Protein AF-A0A0T6BIP5-F1 (afdb_monomer_lite)

pLDDT: mean 91.76, std 4.88, range [65.25, 97.0]

Sequence (72 aa):
MTTAIVTFNIKGTEIKTKGRVPKVSRLKDDAKKAMTVLNAINDLKRELGIDVFKLLNGECYDDIRDSVQIKF

Secondary structure (DSSP, 8-state):
--EEEEEEEETTEEEEEEEEPP--TTS-HHHHHHHHHHHHHHHHHHHH---HHHHHT-SSHHHHGGGEEEE-

Radius of gyration: 11.55 Å; chains: 1; bounding box: 25×22×33 Å

Organism: NCBI:txid1664069

Structure (mmCIF, N/CA/C/O backbone):
data_AF-A0A0T6BIP5-F1
#
_entry.id   AF-A0A0T6BIP5-F1
#
loop_
_atom_site.group_PDB
_atom_site.id
_atom_site.type_symbol
_atom_site.label_atom_id
_atom_site.label_alt_id
_atom_site.label_comp_id
_atom_site.label_asym_id
_atom_site.label_entity_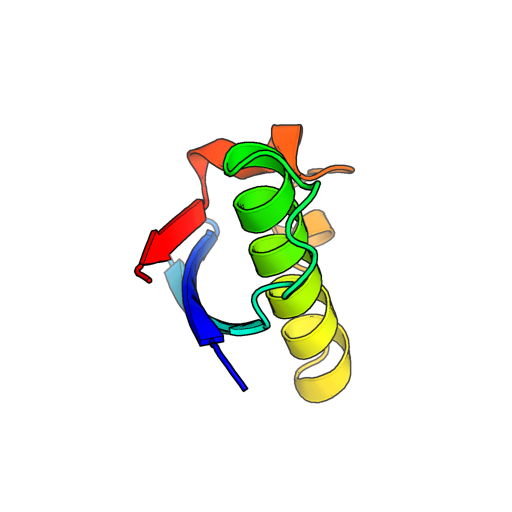id
_atom_site.label_seq_id
_atom_site.pdbx_PDB_ins_code
_atom_site.Cartn_x
_atom_site.Cartn_y
_atom_site.Cartn_z
_atom_site.occupancy
_atom_site.B_iso_or_equiv
_atom_site.auth_seq_id
_atom_site.auth_comp_id
_atom_site.auth_asym_id
_atom_site.auth_atom_id
_atom_site.pdbx_PDB_model_num
ATOM 1 N N . MET A 1 1 ? 10.630 -13.019 -11.110 1.00 65.25 1 MET A N 1
ATOM 2 C CA . MET A 1 1 ? 9.832 -11.778 -10.966 1.00 65.25 1 MET A CA 1
ATOM 3 C C . MET A 1 1 ? 10.408 -11.029 -9.772 1.00 65.25 1 MET A C 1
ATOM 5 O O . MET A 1 1 ? 10.743 -11.711 -8.817 1.00 65.25 1 MET A O 1
ATOM 9 N N . THR A 1 2 ? 10.613 -9.711 -9.827 1.00 87.81 2 THR A N 1
ATOM 10 C CA . THR A 1 2 ? 11.157 -8.972 -8.668 1.00 87.81 2 THR A CA 1
ATOM 11 C C . THR A 1 2 ? 9.991 -8.454 -7.835 1.00 87.81 2 THR A C 1
ATOM 13 O O . THR A 1 2 ? 9.056 -7.872 -8.388 1.00 87.81 2 THR A O 1
ATOM 16 N N . THR A 1 3 ? 10.019 -8.704 -6.531 1.00 92.62 3 THR A N 1
ATOM 17 C CA . THR A 1 3 ? 8.983 -8.278 -5.583 1.00 92.62 3 THR A CA 1
ATOM 18 C C . THR A 1 3 ? 9.629 -7.506 -4.449 1.00 92.62 3 THR A C 1
ATOM 20 O O . THR A 1 3 ? 10.672 -7.937 -3.972 1.00 92.62 3 THR A O 1
ATOM 23 N N . ALA A 1 4 ? 8.990 -6.433 -3.997 1.00 93.88 4 ALA A N 1
ATOM 24 C CA . ALA A 1 4 ? 9.363 -5.718 -2.783 1.00 93.88 4 ALA A CA 1
ATOM 25 C C . ALA A 1 4 ? 8.365 -6.044 -1.667 1.00 93.88 4 ALA A C 1
ATOM 27 O O . ALA A 1 4 ? 7.195 -6.329 -1.942 1.00 93.88 4 ALA A O 1
ATOM 28 N N . ILE A 1 5 ? 8.803 -5.977 -0.414 1.00 96.25 5 ILE A N 1
ATOM 29 C CA . ILE A 1 5 ? 7.887 -5.982 0.727 1.00 96.25 5 ILE A CA 1
ATOM 30 C C . ILE A 1 5 ? 7.325 -4.573 0.887 1.00 96.25 5 ILE A C 1
ATOM 32 O O . ILE A 1 5 ? 8.081 -3.612 1.027 1.00 96.25 5 ILE A O 1
ATOM 36 N N . VAL A 1 6 ? 6.001 -4.467 0.864 1.00 96.69 6 VAL A N 1
ATOM 37 C CA . VAL A 1 6 ? 5.255 -3.234 1.104 1.00 96.69 6 VAL A CA 1
ATOM 38 C C . VAL A 1 6 ? 4.554 -3.365 2.450 1.00 96.69 6 VAL A C 1
ATOM 40 O O . VAL A 1 6 ? 3.784 -4.303 2.666 1.00 96.69 6 VAL A O 1
ATOM 43 N N . THR A 1 7 ? 4.836 -2.432 3.352 1.00 97.00 7 THR A N 1
ATOM 44 C CA . THR A 1 7 ? 4.184 -2.328 4.658 1.00 97.00 7 THR A CA 1
ATOM 45 C C . THR A 1 7 ? 3.261 -1.118 4.646 1.00 97.00 7 THR A C 1
ATOM 47 O O . THR A 1 7 ? 3.730 -0.001 4.436 1.00 97.00 7 THR A O 1
ATOM 50 N N . PHE A 1 8 ? 1.974 -1.337 4.894 1.00 95.75 8 PHE A N 1
ATOM 51 C CA . PHE A 1 8 ? 0.976 -0.291 5.103 1.00 95.75 8 PHE A CA 1
ATOM 52 C C . PHE A 1 8 ? 0.745 -0.111 6.601 1.00 95.75 8 PHE A C 1
ATOM 54 O O . PHE A 1 8 ? 0.456 -1.090 7.288 1.00 95.75 8 PHE A O 1
ATOM 61 N N . ASN A 1 9 ? 0.839 1.115 7.108 1.00 95.12 9 ASN A N 1
ATOM 62 C CA . ASN A 1 9 ? 0.396 1.448 8.458 1.00 95.12 9 ASN A CA 1
ATOM 63 C C . ASN A 1 9 ? -1.031 1.995 8.392 1.00 95.12 9 ASN A C 1
ATOM 65 O O . ASN A 1 9 ? -1.251 3.117 7.947 1.00 95.12 9 ASN A O 1
ATOM 69 N N . ILE A 1 10 ? -2.003 1.194 8.823 1.00 91.38 10 ILE A N 1
ATOM 70 C CA . ILE A 1 10 ? -3.420 1.553 8.831 1.00 91.38 10 ILE A CA 1
ATOM 71 C C . ILE A 1 10 ? -3.860 1.719 10.280 1.00 91.38 10 ILE A C 1
ATOM 73 O O . ILE A 1 10 ? -4.066 0.734 10.988 1.00 91.38 10 ILE A O 1
ATOM 77 N N . LYS A 1 11 ? -4.012 2.972 10.725 1.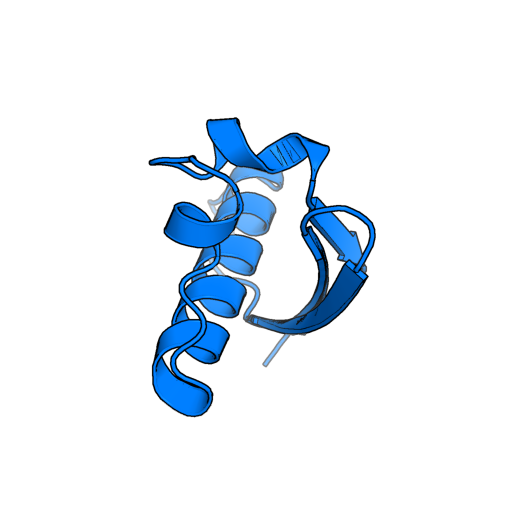00 87.81 11 LYS A N 1
ATOM 78 C CA . LYS A 1 11 ? -4.484 3.315 12.082 1.00 87.81 11 LYS A CA 1
ATOM 79 C C . LYS A 1 11 ? -3.698 2.584 13.189 1.00 87.81 11 LYS A C 1
ATOM 81 O O . LYS A 1 11 ? -4.285 2.100 14.152 1.00 87.81 11 LYS A O 1
ATOM 86 N N . GLY A 1 12 ? -2.377 2.461 13.031 1.00 89.62 12 GLY A N 1
ATOM 87 C CA . GLY A 1 12 ? -1.492 1.776 13.981 1.00 89.62 12 GLY A CA 1
ATOM 88 C C . GLY A 1 12 ? -1.340 0.268 13.758 1.00 89.62 12 GLY A C 1
ATOM 89 O O . GLY A 1 12 ? -0.539 -0.362 14.442 1.00 89.62 12 GLY A O 1
ATOM 90 N N . THR A 1 13 ? -2.057 -0.318 12.797 1.00 92.19 13 THR A N 1
ATOM 91 C CA . THR A 1 13 ? -1.884 -1.722 12.394 1.00 92.19 13 THR A CA 1
ATOM 92 C C . THR A 1 13 ? -0.966 -1.812 11.181 1.00 92.19 13 THR A C 1
ATOM 94 O O . THR A 1 13 ? -1.228 -1.184 10.156 1.00 92.19 13 THR A O 1
ATOM 97 N N . GLU A 1 14 ? 0.089 -2.623 11.265 1.00 95.00 14 GLU A N 1
ATOM 98 C CA . GLU A 1 14 ? 0.955 -2.911 10.118 1.00 95.00 14 GLU A CA 1
ATOM 99 C C . GLU A 1 14 ? 0.402 -4.067 9.276 1.00 95.00 14 GLU A C 1
ATOM 101 O O . GLU A 1 14 ? 0.264 -5.190 9.760 1.00 95.00 14 GLU A O 1
ATOM 106 N N . ILE A 1 15 ? 0.176 -3.824 7.985 1.00 93.62 15 ILE A N 1
ATOM 107 C CA . ILE A 1 15 ? -0.136 -4.863 6.998 1.00 93.62 15 ILE A CA 1
ATOM 108 C C . ILE A 1 15 ? 1.052 -5.013 6.056 1.00 93.62 15 ILE A C 1
ATOM 110 O O . ILE A 1 15 ? 1.411 -4.077 5.344 1.00 93.62 15 ILE A O 1
ATOM 114 N N . LYS A 1 16 ? 1.654 -6.204 6.033 1.00 94.88 16 LYS A N 1
ATOM 115 C CA . LYS A 1 16 ? 2.800 -6.529 5.173 1.00 94.88 16 LYS A CA 1
ATOM 116 C C . LYS A 1 16 ? 2.342 -7.391 4.011 1.00 94.88 16 LYS A C 1
ATOM 118 O O . LYS A 1 16 ? 1.708 -8.421 4.212 1.00 94.88 16 LYS A O 1
ATOM 123 N N . THR A 1 17 ? 2.697 -6.991 2.799 1.00 94.50 17 THR A N 1
ATOM 124 C CA . THR A 1 17 ? 2.395 -7.746 1.580 1.00 94.50 17 THR A CA 1
ATOM 125 C C . THR A 1 17 ? 3.520 -7.603 0.558 1.00 94.50 17 THR A C 1
ATOM 127 O O . THR A 1 17 ? 4.447 -6.810 0.728 1.00 94.50 17 THR A O 1
ATOM 130 N N . LYS A 1 18 ? 3.469 -8.398 -0.509 1.00 94.38 18 LYS A N 1
ATOM 131 C CA . LYS A 1 18 ? 4.416 -8.320 -1.620 1.00 94.38 18 LYS A CA 1
ATOM 132 C C . LYS A 1 18 ? 3.845 -7.423 -2.713 1.00 94.38 18 LYS A C 1
ATOM 134 O O . LYS A 1 18 ? 2.742 -7.650 -3.191 1.00 94.38 18 LYS A O 1
ATOM 139 N N . GLY A 1 19 ? 4.625 -6.440 -3.147 1.00 93.25 19 GLY A N 1
ATOM 140 C CA . GLY A 1 19 ? 4.346 -5.633 -4.331 1.00 93.25 19 GLY A CA 1
ATOM 141 C C . GLY A 1 19 ? 5.212 -6.078 -5.502 1.00 93.25 19 GLY A C 1
ATOM 142 O O . GLY A 1 19 ? 6.428 -6.237 -5.368 1.00 93.25 19 GLY A O 1
ATOM 143 N N . ARG A 1 20 ? 4.607 -6.279 -6.674 1.00 94.19 20 ARG A N 1
ATOM 144 C CA . ARG A 1 20 ? 5.352 -6.583 -7.906 1.00 94.19 20 ARG A CA 1
ATOM 145 C C . ARG A 1 20 ? 6.066 -5.332 -8.411 1.00 94.19 20 ARG A C 1
ATOM 147 O O . ARG A 1 20 ? 5.417 -4.317 -8.657 1.00 94.19 20 ARG A O 1
ATOM 154 N N . VAL A 1 21 ? 7.380 -5.427 -8.616 1.00 92.81 21 VAL A N 1
ATOM 155 C CA . VAL A 1 21 ? 8.198 -4.311 -9.108 1.00 92.81 21 VAL A CA 1
ATOM 156 C C . VAL A 1 21 ? 8.186 -4.301 -10.642 1.00 92.81 21 VAL A C 1
ATOM 158 O O . VAL A 1 21 ? 8.544 -5.313 -11.260 1.00 92.81 21 VAL A O 1
ATOM 161 N N . PRO A 1 22 ? 7.796 -3.191 -11.295 1.00 88.94 22 PRO A N 1
ATOM 162 C CA . PRO A 1 22 ? 7.817 -3.103 -12.750 1.00 88.94 22 PRO A CA 1
ATOM 163 C C . PRO A 1 22 ? 9.252 -3.139 -13.293 1.00 88.94 22 PRO A C 1
ATOM 165 O O . PRO A 1 22 ? 10.132 -2.414 -12.835 1.00 88.94 22 PRO A O 1
ATOM 168 N N . LYS A 1 23 ? 9.480 -3.958 -14.327 1.00 84.19 23 LYS A N 1
ATOM 169 C CA . LYS A 1 23 ? 10.787 -4.125 -14.994 1.00 84.19 23 LYS A CA 1
ATOM 170 C C . LYS A 1 23 ? 11.037 -3.128 -16.136 1.00 84.19 23 LYS A C 1
ATOM 172 O O . LYS A 1 23 ? 11.867 -3.376 -17.006 1.00 84.19 23 LYS A O 1
ATOM 177 N N . VAL A 1 24 ? 10.307 -2.017 -16.175 1.00 84.00 24 VAL A N 1
ATOM 178 C CA . VAL A 1 24 ? 10.439 -1.034 -17.256 1.00 84.00 24 VAL A CA 1
ATOM 179 C C . VAL A 1 24 ? 11.649 -0.146 -16.968 1.00 84.00 24 VAL A C 1
ATOM 181 O O . VAL A 1 24 ? 11.627 0.665 -16.044 1.00 84.00 24 VAL A O 1
ATOM 184 N N . SER A 1 25 ? 12.710 -0.294 -17.763 1.00 75.81 25 SER A N 1
ATOM 185 C CA . SER A 1 25 ? 13.989 0.416 -17.585 1.00 75.81 25 SER A CA 1
ATOM 186 C C . SER A 1 25 ? 13.878 1.939 -17.703 1.00 75.81 25 SER A C 1
ATOM 188 O O . SER A 1 25 ? 14.682 2.653 -17.117 1.00 75.81 25 SER A O 1
ATOM 190 N N . ARG A 1 26 ? 12.865 2.442 -18.421 1.0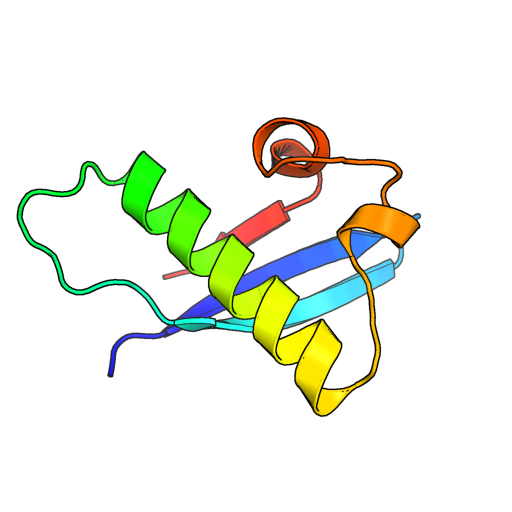0 84.19 26 ARG A N 1
ATOM 191 C CA . ARG A 1 26 ? 12.606 3.881 -18.603 1.00 84.19 26 ARG A CA 1
ATOM 192 C C . ARG A 1 26 ? 11.871 4.542 -17.429 1.00 84.19 26 ARG A C 1
ATOM 194 O O . ARG A 1 26 ? 11.773 5.764 -17.405 1.00 84.19 26 ARG A O 1
ATOM 201 N N . LEU A 1 27 ? 11.332 3.771 -16.479 1.00 83.25 27 LEU A N 1
ATOM 202 C CA . LEU A 1 27 ? 10.676 4.346 -15.302 1.00 83.25 27 LEU A CA 1
ATOM 203 C C . LEU A 1 27 ? 11.722 4.858 -14.311 1.00 83.25 27 LEU A C 1
ATOM 205 O O . LEU A 1 27 ? 12.649 4.134 -13.944 1.00 83.25 27 LEU A O 1
ATOM 209 N N . LYS A 1 28 ? 11.521 6.087 -13.830 1.00 89.12 28 LYS A N 1
ATOM 210 C CA . LYS A 1 28 ? 12.244 6.618 -12.669 1.00 89.12 28 LYS A CA 1
ATOM 211 C C . LYS A 1 28 ? 11.919 5.785 -11.427 1.00 89.12 28 LYS A C 1
ATOM 213 O O . LYS A 1 28 ? 10.838 5.200 -11.334 1.00 89.12 28 LYS A O 1
ATOM 218 N N . ASP A 1 29 ? 12.830 5.752 -10.463 1.00 87.81 29 ASP A N 1
ATOM 219 C CA . ASP A 1 29 ? 12.689 4.876 -9.295 1.00 87.81 29 ASP A CA 1
ATOM 220 C C . ASP A 1 29 ? 11.467 5.205 -8.429 1.00 87.81 29 ASP A C 1
ATOM 222 O O . ASP A 1 29 ? 10.813 4.287 -7.936 1.00 87.81 29 ASP A O 1
ATOM 226 N N . ASP A 1 30 ? 11.068 6.474 -8.333 1.00 87.75 30 ASP A N 1
ATOM 227 C CA . ASP A 1 30 ? 9.842 6.856 -7.618 1.00 87.75 30 ASP A CA 1
ATOM 228 C C . ASP A 1 30 ? 8.575 6.344 -8.312 1.00 87.75 30 ASP A C 1
ATOM 230 O O . ASP A 1 30 ? 7.662 5.848 -7.654 1.00 87.75 30 ASP A O 1
ATOM 234 N N . ALA A 1 31 ? 8.549 6.346 -9.647 1.00 90.38 31 ALA A N 1
ATOM 235 C CA . ALA A 1 31 ? 7.447 5.755 -10.402 1.00 90.38 31 ALA A CA 1
ATOM 236 C C . ALA A 1 31 ? 7.399 4.227 -10.224 1.00 90.38 31 ALA A C 1
ATOM 238 O O . ALA A 1 31 ? 6.318 3.647 -10.106 1.00 90.38 31 ALA A O 1
ATOM 239 N N . LYS A 1 32 ? 8.562 3.562 -10.131 1.00 91.56 32 LYS A N 1
ATOM 240 C CA . LYS A 1 32 ? 8.625 2.126 -9.805 1.00 91.56 32 LYS A CA 1
ATOM 241 C C . LYS A 1 32 ? 8.097 1.848 -8.400 1.00 91.56 32 LYS A C 1
ATOM 243 O O . LYS A 1 32 ? 7.352 0.884 -8.231 1.00 91.56 32 LYS A O 1
ATOM 248 N N . LYS A 1 33 ? 8.452 2.672 -7.407 1.00 91.38 33 LYS A N 1
ATOM 249 C CA . LYS A 1 33 ? 7.933 2.578 -6.031 1.00 91.38 33 LYS A CA 1
ATOM 250 C C . LYS A 1 33 ? 6.413 2.729 -6.005 1.00 91.38 33 LYS A C 1
ATOM 252 O O . LYS A 1 33 ? 5.741 1.825 -5.516 1.00 91.38 33 LYS A O 1
ATOM 257 N N . ALA A 1 34 ? 5.877 3.788 -6.613 1.00 92.38 34 ALA A N 1
ATOM 258 C CA . ALA A 1 34 ? 4.436 4.030 -6.683 1.00 92.38 34 ALA A CA 1
ATOM 259 C C . ALA A 1 34 ? 3.691 2.846 -7.322 1.00 92.38 34 ALA A C 1
ATOM 261 O O . ALA A 1 34 ? 2.759 2.303 -6.734 1.00 92.38 34 ALA A O 1
ATOM 262 N N . MET A 1 35 ? 4.158 2.354 -8.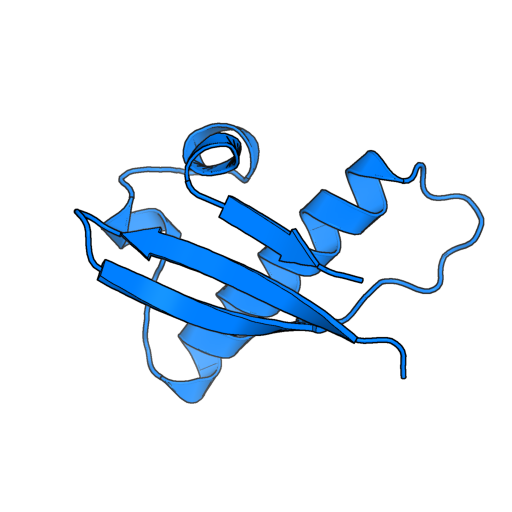475 1.00 93.44 35 MET A N 1
ATOM 263 C CA . MET A 1 35 ? 3.568 1.171 -9.117 1.00 93.44 35 MET A CA 1
ATOM 264 C C . MET A 1 35 ? 3.679 -0.097 -8.262 1.00 93.44 35 MET A C 1
ATOM 266 O O . MET A 1 35 ? 2.767 -0.919 -8.267 1.00 93.44 35 MET A O 1
ATOM 270 N N . THR A 1 36 ? 4.773 -0.268 -7.520 1.00 95.06 36 THR A N 1
ATOM 271 C CA . THR A 1 36 ? 4.955 -1.413 -6.614 1.00 95.06 36 THR A CA 1
ATOM 272 C C . THR A 1 36 ? 3.909 -1.399 -5.499 1.00 95.06 36 THR A C 1
ATOM 274 O O . THR A 1 36 ? 3.330 -2.442 -5.192 1.00 95.06 36 THR A O 1
ATOM 277 N N . VAL A 1 37 ? 3.619 -0.221 -4.942 1.00 95.56 37 VAL A N 1
ATOM 278 C CA . VAL A 1 37 ? 2.585 -0.026 -3.918 1.00 95.56 37 VAL A CA 1
ATOM 279 C C . VAL A 1 37 ? 1.191 -0.234 -4.497 1.00 95.56 37 VAL A C 1
ATOM 281 O O . VAL A 1 37 ? 0.411 -0.983 -3.920 1.00 95.56 37 VAL A O 1
ATOM 284 N N . LEU A 1 38 ? 0.889 0.335 -5.665 1.00 94.81 38 LEU A N 1
ATOM 285 C CA . LEU A 1 38 ? -0.401 0.131 -6.334 1.00 94.81 38 LEU A CA 1
ATOM 286 C C . LEU A 1 38 ? -0.658 -1.349 -6.652 1.00 94.81 38 LEU A C 1
ATOM 288 O O . LEU A 1 38 ? -1.767 -1.839 -6.445 1.00 94.81 38 LEU A O 1
ATOM 292 N N . ASN A 1 39 ? 0.372 -2.083 -7.082 1.00 94.88 39 ASN A N 1
ATOM 293 C CA . ASN A 1 39 ? 0.276 -3.527 -7.288 1.00 94.88 39 ASN A CA 1
ATOM 294 C C . ASN A 1 39 ? -0.038 -4.264 -5.978 1.00 94.88 39 ASN A C 1
ATOM 296 O O . ASN A 1 39 ? -0.919 -5.118 -5.966 1.00 94.88 39 ASN A O 1
ATOM 300 N N . ALA A 1 40 ? 0.638 -3.909 -4.881 1.00 95.62 40 ALA A N 1
ATOM 301 C CA . ALA A 1 40 ? 0.373 -4.475 -3.560 1.00 95.62 40 ALA A CA 1
ATOM 302 C C . ALA A 1 40 ? -1.059 -4.185 -3.070 1.00 95.62 40 ALA A C 1
ATOM 304 O O . ALA A 1 40 ? -1.723 -5.086 -2.562 1.00 95.62 40 ALA A O 1
ATOM 305 N N . ILE A 1 41 ? -1.558 -2.957 -3.258 1.00 95.44 41 ILE A N 1
ATOM 306 C CA . ILE A 1 41 ? -2.938 -2.572 -2.916 1.00 95.44 41 ILE A CA 1
ATOM 307 C C . ILE A 1 41 ? -3.942 -3.387 -3.733 1.00 95.44 41 ILE A C 1
ATOM 309 O O . ILE A 1 41 ? -4.913 -3.902 -3.183 1.00 95.44 41 ILE A O 1
ATOM 313 N N . ASN A 1 42 ? -3.710 -3.528 -5.038 1.00 94.94 42 ASN A N 1
ATOM 314 C CA . ASN A 1 42 ? -4.604 -4.284 -5.907 1.00 94.94 42 ASN A CA 1
ATOM 315 C C . ASN A 1 42 ? -4.643 -5.773 -5.532 1.00 94.94 42 ASN A C 1
ATOM 317 O O . ASN A 1 42 ? -5.715 -6.374 -5.515 1.00 94.94 42 ASN A O 1
ATOM 321 N N . ASP A 1 43 ? -3.492 -6.359 -5.190 1.00 93.62 43 ASP A N 1
ATOM 322 C CA . ASP A 1 43 ? -3.417 -7.749 -4.740 1.00 93.62 43 ASP A CA 1
ATOM 323 C C . ASP A 1 43 ? -4.144 -7.920 -3.380 1.00 93.62 43 ASP A C 1
ATOM 325 O O . ASP A 1 43 ? -4.968 -8.824 -3.255 1.00 93.62 43 ASP A O 1
ATOM 329 N N . LEU A 1 44 ? -3.986 -6.995 -2.417 1.00 94.31 44 LEU A N 1
ATOM 330 C CA . LEU A 1 44 ? -4.762 -6.982 -1.158 1.00 94.31 44 LEU A CA 1
ATOM 331 C C . LEU A 1 44 ? -6.279 -6.883 -1.390 1.00 94.31 44 LEU A C 1
ATOM 333 O O . LEU A 1 44 ? -7.057 -7.592 -0.748 1.00 94.31 44 LEU A O 1
ATOM 337 N N . LYS A 1 45 ? -6.711 -6.032 -2.324 1.00 95.12 45 LYS A N 1
ATOM 338 C CA . LYS A 1 45 ? -8.128 -5.874 -2.662 1.00 95.12 45 LYS A CA 1
ATOM 339 C C . LYS A 1 45 ? -8.695 -7.123 -3.332 1.00 95.12 45 LYS A C 1
ATOM 341 O O . LYS A 1 45 ? -9.784 -7.559 -2.976 1.00 95.12 45 LYS A O 1
ATOM 346 N N . ARG A 1 46 ? -7.965 -7.709 -4.284 1.00 94.88 46 ARG A N 1
ATOM 347 C CA . ARG A 1 46 ? -8.407 -8.892 -5.036 1.00 94.88 46 ARG A CA 1
ATOM 348 C C . ARG A 1 46 ? -8.431 -10.156 -4.180 1.00 94.88 46 ARG A C 1
ATOM 350 O O . ARG A 1 46 ? -9.338 -10.963 -4.335 1.00 94.88 46 ARG A O 1
ATOM 357 N N . GLU A 1 47 ? -7.424 -10.350 -3.335 1.00 93.88 47 GLU A N 1
ATOM 358 C CA . GLU A 1 47 ? -7.226 -11.613 -2.612 1.00 93.88 47 GLU A CA 1
ATOM 359 C C . GLU A 1 47 ? -7.887 -11.607 -1.235 1.00 93.88 47 GLU A C 1
ATOM 361 O O . GLU A 1 47 ? -8.367 -12.646 -0.791 1.00 93.88 47 GLU A O 1
ATOM 366 N N . LEU A 1 48 ? -7.945 -10.447 -0.574 1.00 91.88 48 LEU A N 1
ATOM 367 C CA . LEU A 1 48 ? -8.442 -10.324 0.800 1.00 91.88 48 LEU A CA 1
ATOM 368 C C . LEU A 1 48 ? -9.634 -9.365 0.935 1.00 91.88 48 LEU A C 1
ATOM 370 O O . LEU A 1 48 ? -10.174 -9.221 2.028 1.00 91.88 48 LEU A O 1
ATOM 374 N N . GLY A 1 49 ? -10.039 -8.675 -0.138 1.00 94.19 49 GLY A N 1
ATOM 375 C CA . GLY A 1 49 ? -11.106 -7.669 -0.080 1.00 94.19 49 GLY A CA 1
ATOM 376 C C . GLY A 1 49 ? -10.718 -6.389 0.668 1.00 94.19 49 GLY A C 1
ATOM 377 O O . GLY A 1 49 ? -11.588 -5.586 1.003 1.00 94.19 49 GLY A O 1
ATOM 378 N N . ILE A 1 50 ? -9.427 -6.182 0.950 1.00 92.75 50 ILE A N 1
ATOM 379 C CA . ILE A 1 50 ? -8.944 -5.037 1.727 1.00 92.75 50 ILE A CA 1
ATOM 380 C C . ILE A 1 50 ? -8.747 -3.838 0.800 1.00 92.75 50 ILE A C 1
ATOM 382 O O . ILE A 1 50 ? -7.841 -3.816 -0.032 1.00 92.75 50 ILE A O 1
ATOM 386 N N . ASP A 1 51 ? -9.575 -2.810 0.976 1.00 94.69 51 ASP A N 1
ATOM 387 C CA . ASP A 1 51 ? -9.443 -1.544 0.257 1.00 94.69 51 ASP A CA 1
ATOM 388 C C . ASP A 1 51 ? -8.596 -0.546 1.065 1.00 94.69 51 ASP A C 1
ATOM 390 O O . ASP A 1 51 ? -9.099 0.187 1.917 1.00 94.69 51 ASP A O 1
ATOM 394 N N . VAL A 1 52 ? -7.283 -0.551 0.819 1.00 93.19 52 VAL A N 1
ATOM 395 C CA . VAL A 1 52 ? -6.309 0.293 1.538 1.00 93.19 52 VAL A CA 1
ATOM 396 C C . VAL A 1 52 ? -6.613 1.785 1.385 1.00 93.19 52 VAL A C 1
ATOM 398 O O . VAL A 1 52 ? -6.519 2.521 2.364 1.00 93.19 52 VAL A O 1
ATOM 401 N N . PHE A 1 53 ? -7.018 2.224 0.191 1.00 93.94 5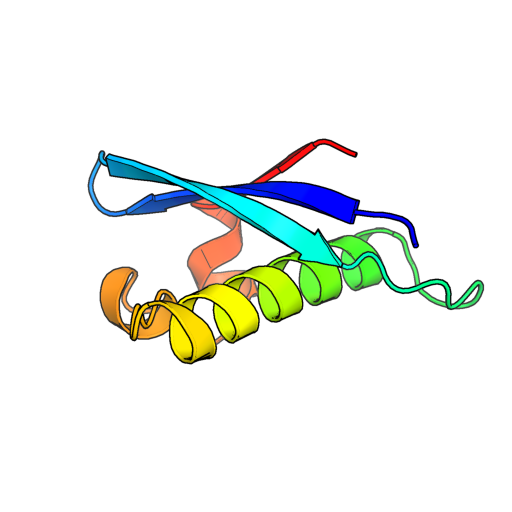3 PHE A N 1
ATOM 402 C CA . PHE A 1 53 ? -7.367 3.622 -0.072 1.00 93.94 53 PHE A CA 1
ATOM 403 C C . PHE A 1 53 ? -8.542 4.067 0.791 1.00 93.94 53 PHE A C 1
ATOM 405 O O . PHE A 1 53 ? -8.454 5.074 1.493 1.00 93.94 53 PHE A O 1
ATOM 412 N N . LYS A 1 54 ? -9.594 3.244 0.854 1.00 94.12 54 LYS A N 1
ATOM 413 C CA . LYS A 1 54 ? -10.736 3.502 1.735 1.00 94.12 54 LYS A CA 1
ATOM 414 C C . LYS A 1 54 ? -10.348 3.510 3.217 1.00 94.12 54 LYS A C 1
ATOM 416 O O . LYS A 1 54 ? -10.882 4.303 3.983 1.00 94.12 54 LYS A O 1
ATOM 421 N N . LEU A 1 55 ? -9.442 2.630 3.641 1.00 93.44 55 LEU A N 1
ATOM 422 C CA . LEU A 1 55 ? -9.020 2.539 5.044 1.00 93.44 55 LEU A CA 1
ATOM 423 C C . LEU A 1 55 ? -8.151 3.720 5.502 1.00 93.44 55 LEU A C 1
ATOM 425 O O . LEU A 1 55 ? -8.189 4.072 6.685 1.00 93.44 55 LEU A O 1
ATOM 429 N N . LEU A 1 56 ? -7.388 4.311 4.580 1.00 92.50 56 LEU A N 1
ATOM 430 C CA . LEU A 1 56 ? -6.509 5.457 4.818 1.00 92.50 56 LEU A CA 1
ATOM 431 C C . LEU A 1 56 ? -7.131 6.802 4.416 1.00 92.50 56 LEU A C 1
ATOM 433 O O . LEU A 1 56 ? -6.478 7.826 4.579 1.00 92.50 56 LEU A O 1
ATOM 437 N N . ASN A 1 57 ? -8.381 6.813 3.940 1.00 92.25 57 ASN A N 1
ATOM 438 C CA . ASN A 1 57 ? -9.054 7.998 3.395 1.00 92.25 57 ASN A CA 1
ATOM 439 C C . ASN A 1 57 ? -8.238 8.705 2.291 1.00 92.25 57 ASN A C 1
ATOM 441 O O . ASN A 1 57 ? -8.174 9.930 2.266 1.00 92.25 57 ASN A O 1
ATOM 445 N N . GLY A 1 58 ? -7.603 7.934 1.405 1.00 90.94 58 GLY A N 1
ATOM 446 C CA . GLY A 1 58 ? -6.852 8.453 0.258 1.00 90.94 58 GLY A CA 1
ATOM 447 C C . GLY A 1 58 ? -7.497 8.069 -1.071 1.00 90.94 58 GLY A C 1
ATOM 448 O O . GLY A 1 58 ? -8.213 7.070 -1.146 1.00 90.94 58 GLY A O 1
ATOM 449 N N . GLU A 1 59 ? -7.212 8.827 -2.126 1.00 89.25 59 GLU A N 1
ATOM 450 C CA . GLU A 1 59 ? -7.706 8.578 -3.489 1.00 89.25 59 GLU A CA 1
ATOM 451 C C . GLU A 1 59 ? -6.573 8.199 -4.451 1.00 89.25 59 GLU A C 1
ATOM 453 O O . GLU A 1 59 ? -6.794 7.520 -5.457 1.00 89.25 59 GLU A O 1
ATOM 458 N N . CYS A 1 60 ? -5.340 8.592 -4.132 1.00 89.69 60 CYS A N 1
ATOM 459 C CA . CYS A 1 60 ? -4.154 8.299 -4.918 1.00 89.69 60 CYS A CA 1
ATOM 460 C C . CYS A 1 60 ? -2.951 7.917 -4.044 1.00 89.69 60 CYS A C 1
ATOM 462 O O . CYS A 1 60 ? -2.979 7.995 -2.816 1.00 89.69 60 CYS A O 1
ATOM 464 N N . TYR A 1 61 ? -1.871 7.458 -4.686 1.00 88.50 61 TYR A N 1
ATOM 465 C CA . TYR A 1 61 ? -0.654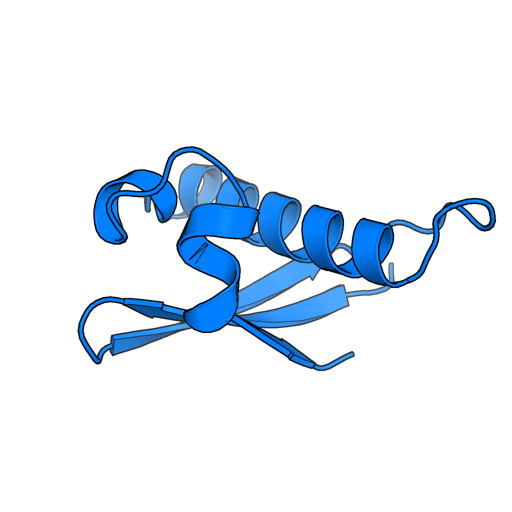 7.044 -3.981 1.00 88.50 61 TYR A CA 1
ATOM 466 C C . TYR A 1 61 ? -0.061 8.165 -3.119 1.00 88.50 61 TYR A C 1
ATOM 468 O O . TYR A 1 61 ? 0.403 7.882 -2.017 1.00 88.50 61 TYR A O 1
ATOM 476 N N . ASP A 1 62 ? -0.087 9.410 -3.599 1.00 91.31 62 ASP A N 1
ATOM 477 C CA . ASP A 1 62 ? 0.499 10.535 -2.868 1.00 91.31 62 ASP A CA 1
ATOM 478 C C . ASP A 1 62 ? -0.219 10.798 -1.536 1.00 91.31 62 ASP A C 1
ATOM 480 O O . ASP A 1 62 ? 0.455 11.100 -0.553 1.00 91.31 62 ASP A O 1
ATOM 484 N N . ASP A 1 63 ? -1.534 10.559 -1.454 1.00 91.94 63 ASP A N 1
ATOM 485 C CA . ASP A 1 63 ? -2.320 10.732 -0.219 1.00 91.94 63 ASP A CA 1
ATOM 486 C C . ASP A 1 63 ? -1.911 9.754 0.889 1.00 91.94 63 ASP A C 1
ATOM 488 O O . ASP A 1 63 ? -2.039 10.041 2.077 1.00 91.94 63 ASP A O 1
ATOM 492 N N . ILE A 1 64 ? -1.430 8.570 0.503 1.00 92.94 64 ILE A N 1
ATOM 493 C CA . ILE A 1 64 ? -1.101 7.485 1.434 1.00 92.94 64 ILE A CA 1
ATOM 494 C C . ILE A 1 64 ? 0.402 7.253 1.568 1.00 92.94 64 ILE A C 1
ATOM 496 O O . ILE A 1 64 ? 0.813 6.382 2.335 1.00 92.94 64 ILE A O 1
ATOM 500 N N . ARG A 1 65 ? 1.231 7.993 0.824 1.00 93.44 65 ARG A N 1
ATOM 501 C CA . ARG A 1 65 ? 2.670 7.737 0.682 1.00 93.44 65 ARG A CA 1
ATOM 502 C C . ARG A 1 65 ? 3.383 7.640 2.026 1.00 93.44 65 ARG A C 1
ATOM 504 O O . ARG A 1 65 ? 4.188 6.735 2.226 1.00 93.44 65 ARG A O 1
ATOM 511 N N . ASP A 1 66 ? 3.048 8.530 2.951 1.00 93.94 66 ASP A N 1
ATOM 512 C CA . ASP A 1 66 ? 3.697 8.612 4.263 1.00 93.94 66 ASP A CA 1
ATOM 513 C C . ASP A 1 66 ? 3.257 7.480 5.214 1.00 93.94 66 ASP A C 1
ATOM 515 O O . ASP A 1 66 ? 3.915 7.203 6.214 1.00 93.94 66 ASP A O 1
ATOM 519 N N . SER A 1 67 ? 2.179 6.766 4.869 1.00 94.19 67 SER A N 1
ATOM 520 C CA . SER A 1 67 ? 1.701 5.567 5.572 1.00 94.19 67 SER A CA 1
ATOM 521 C C . SER A 1 67 ? 2.274 4.266 4.992 1.00 94.19 67 SER A C 1
ATOM 523 O O . SER A 1 67 ? 1.873 3.176 5.411 1.00 94.19 67 SER A O 1
ATOM 525 N N . VAL A 1 68 ? 3.194 4.350 4.022 1.00 95.00 68 VAL A N 1
ATOM 526 C CA . VAL A 1 68 ? 3.734 3.196 3.296 1.00 95.00 68 VAL A CA 1
ATOM 527 C C . VAL A 1 68 ? 5.253 3.122 3.397 1.00 95.00 68 VAL A C 1
ATOM 529 O O . VAL A 1 68 ? 5.972 4.093 3.186 1.00 95.00 68 VAL A O 1
ATOM 532 N N . GLN A 1 69 ? 5.763 1.919 3.650 1.00 95.38 69 GLN A N 1
ATOM 533 C CA . GLN A 1 69 ? 7.189 1.607 3.580 1.00 95.38 69 GLN A CA 1
ATOM 534 C C . GLN A 1 69 ? 7.442 0.521 2.536 1.00 95.38 69 GLN A C 1
ATOM 536 O O . GLN A 1 69 ? 6.710 -0.464 2.467 1.00 95.38 69 GLN A O 1
ATOM 541 N N . ILE A 1 70 ? 8.504 0.680 1.743 1.00 93.75 70 ILE A N 1
ATOM 542 C CA . ILE A 1 70 ? 8.891 -0.265 0.687 1.00 93.75 70 ILE A CA 1
ATOM 543 C C . ILE A 1 70 ? 10.310 -0.762 0.965 1.00 93.75 70 ILE A C 1
ATOM 545 O O . ILE A 1 70 ? 11.225 0.044 1.135 1.00 93.75 70 ILE A O 1
ATOM 549 N N . LYS A 1 71 ? 10.501 -2.084 0.976 1.00 92.56 71 LYS A N 1
ATOM 550 C CA . LYS A 1 71 ? 11.809 -2.746 1.094 1.00 92.56 71 LYS A CA 1
ATOM 551 C C . LYS A 1 71 ? 12.047 -3.637 -0.127 1.00 92.56 71 LYS A C 1
ATOM 553 O O . LYS A 1 71 ? 11.276 -4.573 -0.345 1.00 92.56 71 LYS A O 1
ATOM 558 N N . PHE A 1 72 ? 13.063 -3.298 -0.923 1.00 84.44 72 PHE A N 1
ATOM 559 C CA . PHE A 1 72 ? 13.464 -4.009 -2.145 1.00 84.44 72 PHE A CA 1
ATOM 560 C C . PHE A 1 72 ? 14.408 -5.173 -1.855 1.00 84.44 72 PHE A C 1
ATOM 562 O O . PHE A 1 72 ? 15.164 -5.073 -0.863 1.00 84.44 72 PHE A O 1
#

Foldseek 3Di:
DDWKWKWFQQVNDTDTDIFDFDPDPPDDVVSRVQNSVVRRQVCCCVPPVDNSCVRQVHDGCVSRVVRMDIGD